Protein AF-A0A498QV33-F1 (afdb_monomer)

Structure (mmCIF, N/CA/C/O backbone):
data_AF-A0A498QV33-F1
#
_entry.id   AF-A0A498QV33-F1
#
loop_
_atom_site.group_PDB
_atom_site.id
_atom_site.type_symbol
_atom_site.label_atom_id
_atom_site.label_alt_id
_atom_site.label_comp_id
_atom_site.label_asym_id
_atom_site.label_entity_id
_atom_site.label_seq_id
_atom_site.pdbx_PDB_ins_code
_atom_site.Cartn_x
_atom_site.Cartn_y
_atom_site.Cartn_z
_atom_site.occupancy
_atom_site.B_iso_or_equiv
_atom_site.auth_seq_id
_atom_site.auth_comp_id
_atom_site.auth_asym_id
_atom_site.auth_atom_id
_atom_site.pdbx_PDB_model_num
ATOM 1 N N . MET A 1 1 ? -4.380 13.946 3.266 1.00 66.75 1 MET A N 1
ATOM 2 C CA . MET A 1 1 ? -4.649 12.594 2.738 1.00 66.75 1 MET A CA 1
ATOM 3 C C . MET A 1 1 ? -3.911 12.401 1.418 1.00 66.75 1 MET A C 1
ATOM 5 O O . MET A 1 1 ? -4.032 13.242 0.520 1.00 66.75 1 MET A O 1
ATOM 9 N N . PHE A 1 2 ? -3.094 11.358 1.369 1.00 81.38 2 PHE A N 1
ATOM 10 C CA . PHE A 1 2 ? -2.084 11.053 0.357 1.00 81.38 2 PHE A CA 1
ATOM 11 C C . PHE A 1 2 ? -2.458 9.720 -0.293 1.00 81.38 2 PHE A C 1
ATOM 13 O O . PHE A 1 2 ? -2.757 8.783 0.440 1.00 81.38 2 PHE A O 1
ATOM 20 N N . GLN A 1 3 ? -2.536 9.677 -1.625 1.00 90.94 3 GLN A N 1
ATOM 21 C CA . GLN A 1 3 ? -2.838 8.474 -2.406 1.00 90.94 3 GLN A CA 1
ATOM 22 C C . GLN A 1 3 ? -2.026 8.510 -3.691 1.00 90.94 3 GLN A C 1
ATOM 24 O O . GLN A 1 3 ? -2.346 9.278 -4.603 1.00 90.94 3 GLN A O 1
ATOM 29 N N . GLU A 1 4 ? -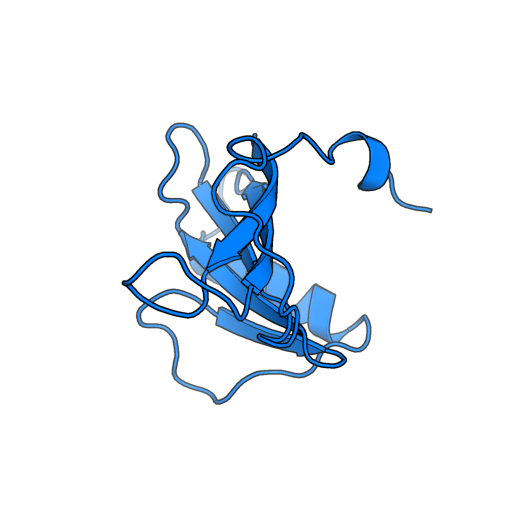0.977 7.709 -3.743 1.00 93.38 4 GLU A N 1
ATOM 30 C CA . GLU A 1 4 ? 0.067 7.826 -4.753 1.00 93.38 4 GLU A CA 1
ATOM 31 C C . GLU A 1 4 ? 0.514 6.455 -5.232 1.00 93.38 4 GLU A C 1
ATOM 33 O O . GLU A 1 4 ? 0.620 5.531 -4.431 1.00 93.38 4 GLU A O 1
ATOM 38 N N . PHE A 1 5 ? 0.771 6.337 -6.533 1.00 94.81 5 PHE A N 1
ATOM 39 C CA . PHE A 1 5 ? 1.491 5.210 -7.112 1.00 94.81 5 PHE A CA 1
ATOM 40 C C . PHE A 1 5 ? 2.921 5.634 -7.434 1.00 94.81 5 PHE A C 1
ATOM 42 O O . PHE A 1 5 ? 3.129 6.703 -8.007 1.00 94.81 5 PHE A O 1
ATOM 49 N N . SER A 1 6 ? 3.890 4.774 -7.146 1.00 95.00 6 SER A N 1
ATOM 50 C CA . SER A 1 6 ? 5.298 4.961 -7.493 1.00 95.00 6 SER A CA 1
ATOM 51 C C . SER A 1 6 ? 5.959 3.639 -7.893 1.00 95.00 6 SER A C 1
ATOM 53 O O . SER A 1 6 ? 5.410 2.551 -7.695 1.00 95.00 6 SER A O 1
ATOM 55 N N . TRP A 1 7 ? 7.151 3.737 -8.483 1.00 96.00 7 TRP A N 1
ATOM 56 C CA . TRP A 1 7 ? 8.029 2.591 -8.691 1.00 96.00 7 TRP A CA 1
ATOM 57 C C . TRP A 1 7 ? 9.029 2.497 -7.546 1.00 96.00 7 TRP A C 1
ATOM 59 O O . TRP A 1 7 ? 9.740 3.455 -7.253 1.00 96.00 7 TRP A O 1
ATOM 69 N N . GLU A 1 8 ? 9.117 1.323 -6.932 1.00 94.62 8 GLU A N 1
ATOM 70 C CA . GLU A 1 8 ? 10.082 1.038 -5.876 1.00 94.62 8 GLU A CA 1
ATOM 71 C C . GLU A 1 8 ? 11.095 0.002 -6.369 1.00 94.62 8 GLU A C 1
ATOM 73 O O . GLU A 1 8 ? 10.717 -1.050 -6.890 1.00 94.62 8 GLU A O 1
ATOM 78 N N . SER A 1 9 ? 12.386 0.299 -6.205 1.00 95.31 9 SER A N 1
ATOM 79 C CA . SER A 1 9 ? 13.449 -0.690 -6.391 1.00 95.31 9 SER A CA 1
ATOM 80 C C . SER A 1 9 ? 13.352 -1.763 -5.311 1.00 95.31 9 SER A C 1
ATOM 82 O O . SER A 1 9 ? 13.258 -1.453 -4.126 1.00 95.31 9 SER A O 1
ATOM 84 N N . CYS A 1 10 ? 13.448 -3.031 -5.698 1.00 95.12 10 CYS A N 1
ATOM 85 C CA . CYS A 1 10 ? 13.429 -4.137 -4.745 1.00 95.12 10 CYS A CA 1
ATOM 86 C C . CYS A 1 10 ? 14.792 -4.430 -4.100 1.00 95.12 10 CYS A C 1
ATOM 88 O O . CYS A 1 10 ? 14.925 -5.407 -3.362 1.00 95.12 10 CYS A O 1
ATOM 90 N N . ASN A 1 11 ? 15.800 -3.604 -4.383 1.00 92.88 11 ASN A N 1
ATOM 91 C CA . ASN A 1 11 ? 17.123 -3.644 -3.771 1.00 92.88 11 ASN A CA 1
ATOM 92 C C . ASN A 1 11 ? 17.589 -2.241 -3.350 1.00 92.88 11 ASN A C 1
ATOM 94 O O . ASN A 1 11 ? 17.034 -1.219 -3.765 1.00 92.88 11 ASN A O 1
ATOM 98 N N . ASP A 1 12 ? 18.646 -2.211 -2.545 1.00 92.38 12 ASP A N 1
ATOM 99 C CA . ASP A 1 12 ? 19.280 -1.010 -2.006 1.00 92.38 12 ASP A CA 1
ATOM 100 C C . ASP A 1 12 ? 20.152 -0.259 -3.027 1.00 92.38 12 ASP A C 1
ATOM 102 O O . ASP A 1 12 ? 20.478 0.908 -2.810 1.00 92.38 12 ASP A O 1
ATOM 106 N N . GLN A 1 13 ? 20.495 -0.875 -4.164 1.00 93.12 13 GLN A N 1
ATOM 107 C CA . GLN A 1 13 ? 21.233 -0.210 -5.243 1.00 93.12 13 GLN A CA 1
ATOM 108 C C . GLN A 1 13 ? 20.347 0.710 -6.083 1.00 93.12 13 GLN A C 1
ATOM 110 O O . GLN A 1 13 ? 20.881 1.541 -6.819 1.00 93.12 13 GLN A O 1
ATOM 115 N N . GLY A 1 14 ? 19.021 0.603 -5.976 1.00 93.25 14 GLY A N 1
ATOM 116 C CA . GLY A 1 14 ? 18.100 1.376 -6.805 1.00 93.25 14 GLY A CA 1
ATOM 117 C C . GLY A 1 14 ? 18.099 0.915 -8.263 1.00 93.25 14 GLY A C 1
ATOM 118 O O . GLY A 1 14 ? 17.948 1.760 -9.143 1.00 93.25 14 GLY A O 1
ATOM 119 N N . ASP A 1 15 ? 18.331 -0.378 -8.498 1.00 95.69 15 ASP A N 1
ATOM 120 C CA . ASP A 1 15 ? 18.389 -1.023 -9.813 1.00 95.69 15 ASP A CA 1
ATOM 121 C C . ASP A 1 15 ? 17.275 -2.077 -9.942 1.00 95.69 15 ASP A C 1
ATOM 123 O O . ASP A 1 15 ? 16.720 -2.509 -8.930 1.00 95.69 15 ASP A O 1
ATOM 127 N N . PRO A 1 16 ? 16.929 -2.546 -11.155 1.00 96.56 16 PRO A N 1
ATOM 128 C CA . PRO A 1 16 ? 15.911 -3.580 -11.293 1.00 96.56 16 PRO A CA 1
ATOM 129 C C . PRO A 1 16 ? 16.235 -4.872 -10.503 1.00 96.56 16 PRO A C 1
ATOM 131 O O . PRO A 1 16 ? 17.409 -5.207 -10.328 1.00 96.56 16 PRO A O 1
ATOM 134 N N . PRO A 1 17 ? 15.217 -5.645 -10.071 1.00 97.12 17 PRO A N 1
ATOM 135 C CA . PRO A 1 17 ? 13.804 -5.471 -10.400 1.00 97.12 17 PRO A CA 1
ATOM 136 C C . PRO A 1 17 ? 13.102 -4.382 -9.576 1.00 97.12 17 PRO A C 1
ATOM 138 O O . PRO A 1 17 ? 13.357 -4.216 -8.386 1.00 97.12 17 PRO A O 1
ATOM 141 N N . TYR A 1 18 ? 12.154 -3.701 -10.213 1.00 96.94 18 TYR A N 1
ATOM 142 C CA . TYR A 1 18 ? 11.201 -2.796 -9.576 1.00 96.94 18 TYR A CA 1
ATOM 143 C C . TYR A 1 18 ? 9.860 -3.493 -9.321 1.00 96.94 18 TYR A C 1
ATOM 145 O O . TYR A 1 18 ? 9.490 -4.462 -10.000 1.00 96.94 18 TYR A O 1
ATOM 153 N N . ARG A 1 19 ? 9.097 -2.940 -8.379 1.00 96.50 19 ARG A N 1
ATOM 154 C CA . ARG A 1 19 ? 7.671 -3.211 -8.170 1.00 96.50 19 ARG A CA 1
ATOM 155 C C . ARG A 1 19 ? 6.872 -1.913 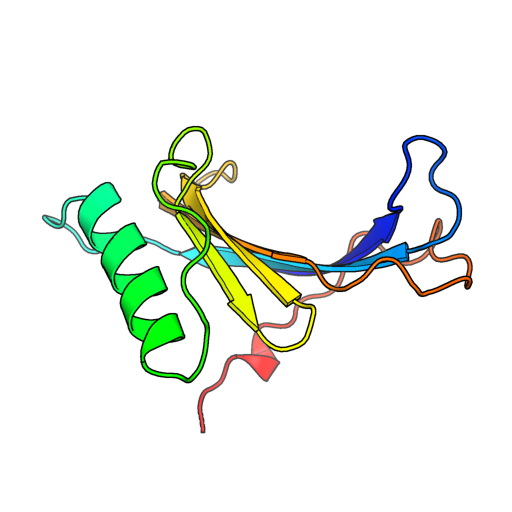-8.204 1.00 96.50 19 ARG A C 1
ATOM 157 O O . ARG A 1 19 ? 7.401 -0.843 -7.914 1.00 96.50 19 ARG A O 1
ATOM 164 N N . GLY A 1 20 ? 5.590 -2.020 -8.537 1.00 95.62 20 GLY A N 1
ATOM 165 C CA . GLY A 1 20 ? 4.650 -0.934 -8.273 1.00 95.62 20 GLY A CA 1
ATOM 166 C C . GLY A 1 20 ? 4.346 -0.867 -6.777 1.00 95.62 20 GLY A C 1
ATOM 167 O O . GLY A 1 20 ? 4.122 -1.911 -6.156 1.00 95.62 20 GLY A O 1
ATOM 168 N N . ARG A 1 21 ? 4.331 0.343 -6.223 1.00 95.00 21 ARG A N 1
ATOM 169 C CA . ARG A 1 21 ? 3.982 0.637 -4.831 1.00 95.00 21 ARG A CA 1
ATOM 170 C C . ARG A 1 21 ? 2.840 1.645 -4.806 1.00 95.00 21 ARG A C 1
ATOM 172 O O . ARG A 1 21 ? 2.837 2.590 -5.592 1.00 95.00 21 ARG A O 1
ATOM 179 N N . VAL A 1 22 ? 1.861 1.429 -3.936 1.00 94.88 22 VAL A N 1
ATOM 180 C CA . VAL A 1 22 ? 0.788 2.390 -3.666 1.00 94.88 22 VAL A CA 1
ATOM 181 C C . VAL A 1 22 ? 0.798 2.741 -2.191 1.00 94.88 22 VAL A C 1
ATOM 183 O O . VAL A 1 22 ? 0.677 1.857 -1.352 1.00 94.88 22 VAL A O 1
ATOM 186 N N . ASP A 1 23 ? 0.871 4.029 -1.887 1.00 92.56 23 ASP A N 1
ATOM 187 C CA . ASP A 1 23 ? 0.731 4.558 -0.534 1.00 92.56 23 ASP A CA 1
ATOM 188 C C . ASP A 1 23 ? -0.611 5.270 -0.409 1.00 92.56 23 ASP A C 1
ATOM 190 O O . ASP A 1 23 ? -0.911 6.180 -1.184 1.00 92.56 23 ASP A O 1
ATOM 194 N N . MET A 1 24 ? -1.416 4.891 0.581 1.00 93.56 24 MET A N 1
ATOM 195 C CA . MET A 1 24 ? -2.687 5.544 0.891 1.00 93.56 24 MET A CA 1
ATOM 196 C C . MET A 1 24 ? -2.758 5.882 2.374 1.00 93.56 24 MET A C 1
ATOM 198 O O . MET A 1 24 ? -2.478 5.031 3.206 1.00 93.56 24 MET A O 1
ATOM 202 N N . THR A 1 25 ? -3.186 7.093 2.729 1.00 93.88 25 THR A N 1
ATOM 203 C CA . THR A 1 25 ? -3.418 7.480 4.130 1.00 93.88 25 THR A CA 1
ATOM 204 C C . THR A 1 25 ? -4.889 7.711 4.436 1.00 93.88 25 THR A C 1
ATOM 206 O O . THR A 1 25 ? -5.671 8.048 3.546 1.00 93.88 25 THR A O 1
ATOM 209 N N . PHE A 1 26 ? -5.273 7.554 5.702 1.00 93.50 26 PHE A N 1
ATOM 210 C CA . PHE A 1 26 ? -6.634 7.775 6.180 1.00 93.50 26 PHE A CA 1
ATOM 211 C C . PHE A 1 26 ? -6.668 8.351 7.606 1.00 93.50 26 PHE A C 1
ATOM 213 O O . PHE A 1 26 ? -5.674 8.335 8.333 1.00 93.50 26 PHE A O 1
ATOM 220 N N . ILE A 1 27 ? -7.830 8.896 7.975 1.00 95.38 27 ILE A N 1
ATOM 221 C CA . ILE A 1 27 ? -8.143 9.405 9.317 1.00 95.38 27 ILE A CA 1
ATOM 222 C C . ILE A 1 27 ? -9.080 8.411 9.992 1.00 95.38 27 ILE A C 1
ATOM 224 O O . ILE A 1 27 ? -10.017 7.924 9.354 1.00 95.38 27 ILE A O 1
ATOM 228 N N . VAL A 1 28 ? -8.830 8.122 11.264 1.00 95.38 28 VAL A N 1
ATOM 229 C CA . VAL A 1 28 ? -9.711 7.293 12.085 1.00 95.38 28 VAL A CA 1
ATOM 230 C C . VAL A 1 28 ? -10.845 8.177 12.623 1.00 95.38 28 VAL A C 1
ATOM 232 O O . VAL A 1 28 ? -10.589 9.281 13.111 1.00 95.38 28 VAL A O 1
ATOM 235 N N . PRO A 1 29 ? -12.118 7.751 12.530 1.00 95.44 29 PRO A N 1
ATOM 236 C CA . PRO A 1 29 ? -13.226 8.513 13.096 1.00 95.44 29 PRO A CA 1
ATOM 237 C C . PRO A 1 29 ? -13.061 8.758 14.603 1.00 95.44 29 PRO A C 1
ATOM 239 O O . PRO A 1 29 ? -12.588 7.896 15.343 1.00 95.44 29 PRO A O 1
ATOM 242 N N . LEU A 1 30 ? -13.506 9.927 15.072 1.00 95.25 30 LEU A N 1
ATOM 243 C CA . LEU A 1 30 ? -13.413 10.297 16.487 1.00 95.25 30 LEU A CA 1
ATOM 244 C C . LEU A 1 30 ? -14.100 9.264 17.392 1.00 95.25 30 LEU A C 1
ATOM 246 O O . LEU A 1 30 ? -15.234 8.860 17.141 1.00 95.25 30 LEU A O 1
ATOM 250 N N . GLY A 1 31 ? -13.421 8.891 18.479 1.00 95.19 31 GLY A N 1
ATOM 251 C CA . GLY A 1 31 ? -13.929 7.939 19.471 1.00 95.19 31 GLY A CA 1
ATOM 252 C C . GLY A 1 31 ? -13.751 6.464 19.100 1.00 95.19 31 GLY A C 1
ATOM 253 O O . GLY A 1 31 ? -14.171 5.607 19.873 1.00 95.19 31 GLY A O 1
ATOM 254 N N . ILE A 1 32 ? -13.127 6.161 17.958 1.00 96.31 32 ILE A N 1
ATOM 255 C CA . ILE A 1 32 ? -12.782 4.797 17.554 1.00 96.31 32 ILE A CA 1
ATOM 256 C C . ILE A 1 32 ? -11.322 4.503 17.914 1.00 96.31 32 ILE A C 1
ATOM 258 O O . ILE A 1 32 ? -10.437 5.327 17.688 1.00 96.31 32 ILE A O 1
ATOM 262 N N . ASP A 1 33 ? -11.067 3.318 18.470 1.00 94.12 33 ASP A N 1
ATOM 263 C CA . ASP A 1 33 ? -9.708 2.832 18.702 1.00 94.12 33 ASP A CA 1
ATOM 264 C C . ASP A 1 33 ? -8.979 2.601 17.367 1.00 94.12 33 ASP A C 1
ATOM 266 O O . ASP A 1 33 ? -9.497 1.938 16.465 1.00 94.12 33 ASP A O 1
ATOM 270 N N . HIS A 1 34 ? -7.767 3.146 17.239 1.00 92.19 34 HIS A N 1
ATOM 271 C CA . HIS A 1 34 ? -7.017 3.124 15.982 1.00 92.19 34 HIS A CA 1
ATOM 272 C C . HIS A 1 34 ? -6.684 1.693 15.549 1.00 92.19 34 HIS A C 1
ATOM 274 O O . HIS A 1 34 ? -6.889 1.343 14.389 1.00 92.19 34 HIS A O 1
ATOM 280 N N . SER A 1 35 ? -6.226 0.854 16.483 1.00 89.94 35 SER A N 1
ATOM 281 C CA . SER A 1 35 ? -5.854 -0.536 16.196 1.00 89.94 35 SER A CA 1
ATOM 282 C C . SER A 1 35 ? -7.057 -1.329 15.688 1.00 89.94 35 SER A C 1
ATOM 284 O O . SER A 1 35 ? -6.979 -1.976 14.645 1.00 89.94 35 SER A O 1
ATOM 286 N N . SER A 1 36 ? -8.198 -1.191 16.364 1.00 91.75 36 SER A N 1
ATOM 287 C CA . SER A 1 36 ? -9.461 -1.824 15.975 1.00 91.75 36 SER A CA 1
ATOM 288 C C . SER A 1 36 ? -9.927 -1.368 14.587 1.00 91.75 36 SER A C 1
ATOM 290 O O . SER A 1 36 ? -10.412 -2.173 13.791 1.00 91.75 36 SER A O 1
ATOM 292 N N . TYR A 1 37 ? -9.751 -0.085 14.255 1.00 94.81 37 TYR A N 1
ATOM 293 C CA . TYR A 1 37 ? -10.081 0.432 12.926 1.00 94.81 37 TYR A CA 1
ATOM 294 C C . TYR A 1 37 ? -9.150 -0.130 11.839 1.00 94.81 37 TYR A C 1
ATOM 296 O O . TYR A 1 37 ? -9.610 -0.485 10.754 1.00 94.81 37 TYR A O 1
ATOM 304 N N . PHE A 1 38 ? -7.851 -0.273 12.117 1.00 92.62 38 PHE A N 1
ATOM 305 C CA . PHE A 1 38 ? -6.896 -0.873 11.176 1.00 92.62 38 PHE A CA 1
ATOM 306 C C . PHE A 1 38 ? -7.225 -2.347 10.901 1.00 92.62 38 PHE A C 1
ATOM 308 O O . PHE A 1 38 ? -7.205 -2.786 9.748 1.00 92.62 38 PHE A O 1
ATOM 315 N N . GLU A 1 39 ? -7.595 -3.104 11.937 1.00 91.56 39 GLU A N 1
ATOM 316 C CA . GLU A 1 39 ? -8.082 -4.480 11.799 1.00 91.56 39 GLU A CA 1
ATOM 317 C C . GLU A 1 39 ? -9.371 -4.549 10.972 1.00 91.56 39 GLU A C 1
ATOM 319 O O . GLU A 1 39 ? -9.505 -5.420 10.111 1.00 91.56 39 GLU A O 1
ATOM 324 N N . GLN A 1 40 ? -10.295 -3.602 11.161 1.00 94.25 40 GLN A N 1
ATOM 325 C CA . GLN A 1 40 ? -11.526 -3.523 10.374 1.00 94.25 40 GLN A CA 1
ATOM 326 C C . GLN A 1 40 ? -11.252 -3.268 8.885 1.00 94.25 40 GLN A C 1
ATOM 328 O O . GLN A 1 40 ? -11.896 -3.884 8.029 1.00 94.25 40 GLN A O 1
ATOM 333 N N . VAL A 1 41 ? -10.293 -2.398 8.553 1.00 94.31 41 VAL A N 1
ATOM 334 C CA . VAL A 1 41 ? -9.861 -2.172 7.163 1.00 94.31 41 VAL A CA 1
ATOM 335 C C . VAL A 1 41 ? -9.337 -3.476 6.555 1.00 94.31 41 VAL A C 1
ATOM 337 O O . VAL A 1 41 ? -9.784 -3.871 5.476 1.00 94.31 41 VAL A O 1
ATOM 340 N N . ALA A 1 42 ? -8.460 -4.190 7.267 1.00 93.44 42 ALA A N 1
ATOM 341 C CA . ALA A 1 42 ? -7.923 -5.468 6.805 1.00 93.44 42 ALA A CA 1
ATOM 342 C C . ALA A 1 42 ? -9.026 -6.521 6.608 1.00 93.44 42 ALA A C 1
ATOM 344 O O . ALA A 1 42 ? -9.088 -7.171 5.564 1.00 93.44 42 ALA A O 1
ATOM 345 N N . ALA A 1 43 ? -9.938 -6.650 7.575 1.00 94.31 43 ALA A N 1
ATOM 346 C CA . ALA A 1 43 ? -11.072 -7.567 7.506 1.00 94.31 43 ALA A CA 1
ATOM 347 C C . ALA A 1 43 ? -11.999 -7.251 6.323 1.00 94.31 43 ALA A C 1
ATOM 349 O O . ALA A 1 43 ? -12.467 -8.164 5.642 1.00 94.31 43 ALA A O 1
ATOM 350 N N . THR A 1 44 ? -12.217 -5.966 6.032 1.00 95.56 44 THR A N 1
ATOM 351 C CA . THR A 1 44 ? -12.997 -5.527 4.867 1.00 95.56 44 THR A CA 1
ATOM 352 C C . THR A 1 44 ? -12.321 -5.963 3.571 1.00 95.56 44 THR A C 1
ATOM 354 O O . THR A 1 44 ? -12.961 -6.561 2.712 1.00 95.56 44 THR A O 1
ATOM 357 N N . MET A 1 45 ? -11.012 -5.746 3.433 1.00 94.75 45 MET A N 1
ATOM 358 C CA . MET A 1 45 ? -10.270 -6.204 2.257 1.00 94.75 45 MET A CA 1
ATOM 359 C C . MET A 1 45 ? -10.313 -7.732 2.111 1.00 94.75 45 MET A C 1
ATOM 361 O O . MET A 1 45 ? -10.532 -8.229 1.007 1.00 94.75 45 MET A O 1
ATOM 365 N N . VAL A 1 46 ? -10.192 -8.485 3.211 1.00 95.38 46 VAL A N 1
ATOM 366 C CA . VAL A 1 46 ? -10.335 -9.953 3.209 1.00 95.38 46 VAL A CA 1
ATOM 367 C C . VAL A 1 46 ? -11.725 -10.385 2.736 1.00 95.38 46 VAL A C 1
ATOM 369 O O . VAL A 1 46 ? -11.838 -11.274 1.893 1.00 95.38 46 VAL A O 1
ATOM 372 N N . ALA A 1 47 ? -12.785 -9.700 3.175 1.00 96.44 47 ALA A N 1
ATOM 373 C CA . ALA A 1 47 ? -14.137 -9.928 2.664 1.00 96.44 47 ALA A CA 1
ATOM 374 C C . ALA A 1 47 ? -14.259 -9.656 1.146 1.00 96.44 47 ALA A C 1
ATOM 376 O O . ALA A 1 47 ? -15.116 -10.239 0.485 1.00 96.44 47 ALA A O 1
ATOM 377 N N . HIS A 1 48 ? -13.362 -8.844 0.575 1.00 94.56 48 HIS A N 1
ATOM 378 C CA . HIS A 1 48 ? -13.221 -8.582 -0.864 1.00 94.56 48 HIS A CA 1
ATOM 379 C C . HIS A 1 48 ? -12.129 -9.441 -1.544 1.00 94.56 48 HIS A C 1
ATOM 381 O O . HIS A 1 48 ? -11.405 -8.997 -2.450 1.00 94.56 48 HIS A O 1
ATOM 387 N N . CYS A 1 49 ? -12.050 -10.712 -1.142 1.00 94.81 49 CYS A N 1
ATOM 388 C CA . CYS A 1 49 ? -11.182 -11.748 -1.713 1.00 94.81 49 CYS A CA 1
ATOM 389 C C . CYS A 1 49 ? -9.677 -11.481 -1.559 1.00 94.81 49 CYS A C 1
ATOM 391 O O . CYS A 1 49 ? -8.888 -11.943 -2.386 1.00 94.81 49 CYS A O 1
ATOM 393 N N . TRP A 1 50 ? -9.274 -10.723 -0.542 1.00 95.75 50 TRP A N 1
ATOM 394 C CA . TRP A 1 50 ? -7.898 -10.772 -0.051 1.00 95.75 50 TRP A CA 1
ATOM 395 C C . TRP A 1 50 ? -7.749 -11.914 0.959 1.00 95.75 50 TRP A C 1
ATOM 397 O O . TRP A 1 50 ? -8.718 -12.359 1.570 1.00 95.75 50 TRP A O 1
ATOM 407 N N . SER A 1 51 ? -6.522 -12.373 1.155 1.00 94.62 51 SER A N 1
ATOM 408 C CA . SER A 1 51 ? -6.174 -13.415 2.116 1.00 94.62 51 SER A CA 1
ATOM 409 C C . SER A 1 51 ? -5.421 -12.814 3.295 1.00 94.62 51 SER A C 1
ATOM 411 O O . SER A 1 51 ? -4.578 -11.932 3.122 1.00 94.62 51 SER A O 1
ATOM 413 N N . SER A 1 52 ? -5.705 -13.299 4.503 1.00 87.75 52 SER A N 1
ATOM 414 C CA . SER A 1 52 ? -4.965 -12.909 5.704 1.00 87.75 52 SER A CA 1
ATOM 415 C C . SER A 1 52 ? -3.503 -13.352 5.619 1.00 87.75 52 SER A C 1
ATOM 417 O O . SER A 1 52 ? -3.233 -14.504 5.274 1.00 87.75 52 SER A O 1
ATOM 419 N N . GLY A 1 53 ? -2.568 -12.472 5.980 1.00 75.69 53 GLY A N 1
ATOM 420 C CA . GLY A 1 53 ?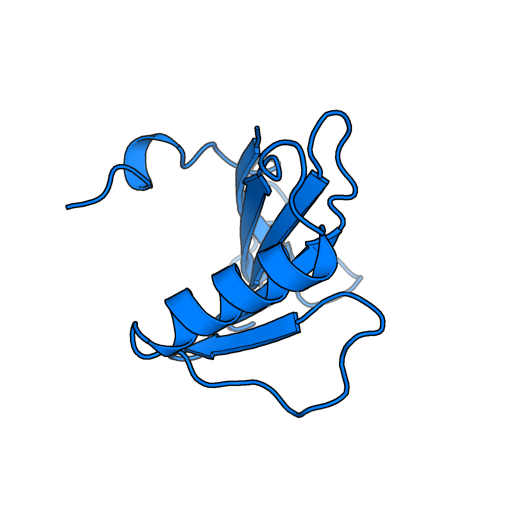 -1.172 -12.840 6.202 1.00 75.69 53 GLY A CA 1
ATOM 421 C C . GLY A 1 53 ? -0.979 -13.669 7.482 1.00 75.69 53 GLY A C 1
ATOM 422 O O . GLY A 1 53 ? -1.934 -13.899 8.230 1.00 75.69 53 GLY A O 1
ATOM 423 N N . PRO A 1 54 ? 0.247 -14.150 7.749 1.00 64.88 54 PRO A N 1
ATOM 424 C CA . PRO A 1 54 ? 0.532 -14.921 8.953 1.00 64.88 54 PRO A CA 1
ATOM 425 C C . PRO A 1 54 ? 0.209 -14.112 10.227 1.00 64.88 54 PRO A C 1
ATOM 427 O O . PRO A 1 54 ? 0.552 -12.929 10.307 1.00 64.88 54 PRO A O 1
ATOM 430 N N . PRO A 1 55 ? -0.428 -14.732 11.240 1.00 51.78 55 PRO A N 1
ATOM 431 C CA . PRO A 1 55 ? -0.771 -14.054 12.487 1.00 51.78 55 PRO A CA 1
ATOM 432 C C . PRO A 1 55 ? 0.494 -13.584 13.217 1.00 51.78 55 PRO A C 1
ATOM 434 O O . PRO A 1 55 ? 1.506 -14.283 13.227 1.00 51.78 55 PRO A O 1
ATOM 437 N N . GLY A 1 56 ? 0.444 -12.415 13.861 1.00 48.22 56 GLY A N 1
ATOM 438 C CA . GLY A 1 56 ? 1.539 -11.942 14.716 1.00 48.22 56 GLY A CA 1
ATOM 439 C C . GLY A 1 56 ? 2.523 -10.960 14.072 1.00 48.22 56 GLY A C 1
ATOM 440 O O . GLY A 1 56 ? 3.336 -10.380 14.792 1.00 48.22 56 GLY A O 1
ATOM 441 N N . GLN A 1 57 ? 2.443 -10.694 12.763 1.00 50.53 57 GLN A N 1
ATOM 442 C CA . GLN A 1 57 ? 3.117 -9.534 12.163 1.00 50.53 57 GLN A CA 1
ATOM 443 C C . GLN A 1 57 ? 2.355 -8.261 12.554 1.00 50.53 57 GLN A C 1
ATOM 445 O O . GLN A 1 57 ? 1.661 -7.681 11.743 1.00 50.53 57 GLN A O 1
ATOM 450 N N . HIS A 1 58 ? 2.436 -7.858 13.824 1.00 51.62 58 HIS A N 1
ATOM 451 C CA . HIS A 1 58 ? 1.871 -6.596 14.326 1.00 51.62 58 HIS A CA 1
ATOM 452 C C . HIS A 1 58 ? 2.945 -5.530 14.551 1.00 51.62 58 HIS A C 1
ATOM 454 O O . HIS A 1 58 ? 2.616 -4.393 14.870 1.00 51.62 58 HIS A O 1
ATOM 460 N N . VAL A 1 59 ? 4.228 -5.876 14.382 1.00 51.00 59 VAL A N 1
ATOM 461 C CA . VAL A 1 59 ? 5.347 -4.966 14.680 1.00 51.00 59 VAL A CA 1
ATOM 462 C C . VAL A 1 59 ? 5.288 -3.699 13.810 1.00 51.00 59 VAL A C 1
ATOM 464 O O . VAL A 1 59 ? 5.728 -2.645 14.255 1.00 51.00 59 VAL A O 1
ATOM 467 N N . PHE A 1 60 ? 4.677 -3.783 12.618 1.00 59.66 60 PHE A N 1
ATOM 468 C CA . PHE A 1 60 ? 4.505 -2.659 11.685 1.00 59.66 60 PHE A CA 1
ATOM 469 C C . PHE A 1 60 ? 3.081 -2.528 11.097 1.00 59.66 60 PHE A C 1
ATOM 471 O O . PHE A 1 60 ? 2.881 -1.749 10.168 1.00 59.66 60 PHE A O 1
ATOM 478 N N . GLY A 1 61 ? 2.088 -3.249 11.636 1.00 76.56 61 GLY A N 1
ATOM 479 C CA . GLY A 1 61 ? 0.702 -3.255 11.135 1.00 76.56 61 GLY A CA 1
ATOM 480 C C . GLY A 1 61 ? 0.253 -4.583 10.514 1.00 76.56 61 GLY A C 1
ATOM 481 O O . GLY A 1 61 ? 1.061 -5.476 10.304 1.00 76.56 61 GLY A O 1
ATOM 482 N N . THR A 1 62 ? -1.044 -4.717 10.234 1.00 88.25 62 THR A N 1
ATOM 483 C CA . THR A 1 62 ? -1.683 -5.933 9.705 1.00 88.25 62 THR A CA 1
ATOM 484 C C . THR A 1 62 ? -1.302 -6.177 8.249 1.00 88.25 62 THR A C 1
ATOM 486 O O . THR A 1 62 ? -1.431 -5.279 7.418 1.00 88.25 62 THR A O 1
ATOM 489 N N . VAL A 1 63 ? -0.901 -7.408 7.926 1.00 90.25 63 VAL A N 1
ATOM 490 C CA . VAL A 1 63 ? -0.504 -7.806 6.570 1.00 90.25 63 VAL A CA 1
ATOM 491 C C . VAL A 1 63 ? -1.553 -8.723 5.939 1.00 90.25 63 VAL A C 1
ATOM 493 O O . VAL A 1 63 ? -1.968 -9.713 6.542 1.00 90.25 63 VAL A O 1
ATOM 496 N N . ILE A 1 64 ? -1.962 -8.418 4.709 1.00 93.88 64 ILE A N 1
ATOM 497 C CA . ILE A 1 64 ? -2.856 -9.241 3.876 1.00 93.88 64 ILE A CA 1
ATOM 498 C C . ILE A 1 64 ? -2.329 -9.292 2.438 1.00 93.88 64 ILE A C 1
ATOM 500 O O . ILE A 1 64 ? -1.462 -8.503 2.068 1.00 93.88 64 ILE A O 1
ATOM 504 N N . HIS A 1 65 ? -2.820 -10.214 1.612 1.00 94.56 65 HIS A N 1
ATOM 505 C CA . HIS A 1 65 ? -2.326 -10.359 0.241 1.00 94.56 65 HIS A CA 1
ATOM 506 C C . HIS A 1 65 ? -3.397 -10.789 -0.763 1.00 94.56 65 HIS A C 1
ATOM 508 O O . HIS A 1 65 ? -4.394 -11.412 -0.400 1.00 94.56 65 HIS A O 1
ATOM 514 N N . LYS A 1 66 ? -3.173 -10.483 -2.042 1.00 95.56 66 LYS A N 1
ATOM 515 C CA . LYS A 1 66 ? -4.009 -10.915 -3.167 1.00 95.56 66 LYS A CA 1
ATOM 516 C C . LYS A 1 66 ? -3.199 -10.909 -4.459 1.00 95.56 66 LYS A C 1
ATOM 518 O O . LYS A 1 66 ? -2.574 -9.904 -4.766 1.00 95.56 66 LYS A O 1
ATOM 523 N N . ASP A 1 67 ? -3.207 -12.015 -5.202 1.00 94.38 67 ASP A N 1
ATOM 524 C CA . ASP A 1 67 ? -2.640 -12.113 -6.561 1.00 94.38 67 ASP A CA 1
ATOM 525 C C . ASP A 1 67 ? -1.225 -11.508 -6.723 1.00 94.38 67 ASP A C 1
ATOM 527 O O . ASP A 1 67 ? -0.948 -10.765 -7.662 1.00 94.38 67 ASP A O 1
ATOM 531 N N . GLY A 1 68 ? -0.323 -11.798 -5.777 1.00 90.56 68 GLY A N 1
ATOM 532 C CA . GLY A 1 68 ? 1.055 -11.283 -5.790 1.00 90.56 68 GLY A CA 1
ATOM 533 C C . GLY A 1 68 ? 1.225 -9.853 -5.253 1.00 90.56 68 GLY A C 1
ATOM 534 O O . GLY A 1 68 ? 2.337 -9.333 -5.241 1.00 90.56 68 GLY A O 1
ATOM 535 N N . VAL A 1 69 ? 0.154 -9.215 -4.778 1.00 95.25 69 VAL A N 1
ATOM 536 C CA . VAL A 1 69 ? 0.190 -7.926 -4.078 1.00 95.25 69 VAL A CA 1
ATOM 537 C C . VAL A 1 69 ? 0.100 -8.155 -2.574 1.00 95.25 69 VAL A C 1
ATOM 539 O O . VAL A 1 69 ? -0.794 -8.853 -2.097 1.00 95.25 69 VAL A O 1
ATOM 542 N N . MET A 1 70 ? 1.009 -7.537 -1.827 1.00 94.56 70 MET A N 1
ATOM 543 C CA . MET A 1 70 ? 0.977 -7.461 -0.367 1.00 94.56 70 MET A CA 1
ATOM 544 C C . MET A 1 70 ? 0.387 -6.118 0.059 1.00 94.56 70 MET A C 1
ATOM 546 O O . MET A 1 70 ? 0.688 -5.106 -0.566 1.00 94.56 70 MET A O 1
ATOM 550 N N . ALA A 1 71 ? -0.409 -6.096 1.124 1.00 94.12 71 ALA A N 1
ATOM 551 C CA . ALA A 1 71 ? -0.867 -4.875 1.773 1.00 94.12 71 ALA A CA 1
ATOM 552 C C . ALA A 1 71 ? -0.430 -4.857 3.238 1.00 94.12 71 ALA A C 1
ATOM 554 O O . ALA A 1 71 ? -0.680 -5.830 3.950 1.00 94.12 71 ALA A O 1
ATOM 555 N N . THR A 1 72 ? 0.151 -3.746 3.685 1.00 92.56 72 THR A N 1
ATOM 556 C CA . THR A 1 72 ? 0.481 -3.482 5.092 1.00 92.56 72 THR A CA 1
ATOM 557 C C . THR A 1 72 ? -0.378 -2.328 5.589 1.00 92.56 72 THR A C 1
ATOM 559 O O . THR A 1 72 ? -0.357 -1.249 5.000 1.00 92.56 72 THR A O 1
ATOM 562 N N . ILE A 1 73 ? -1.145 -2.550 6.657 1.00 93.38 73 ILE A N 1
ATOM 563 C CA . ILE A 1 73 ? -2.106 -1.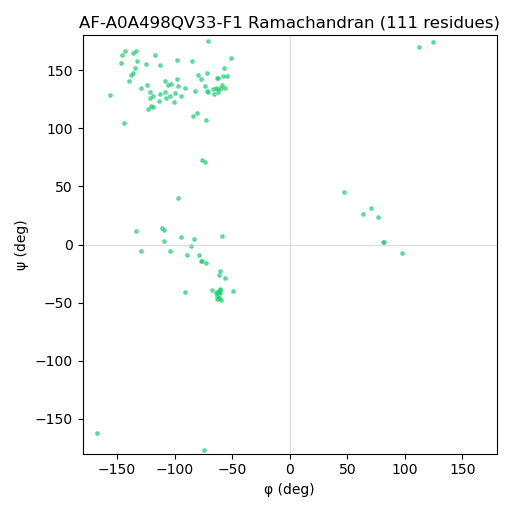589 7.213 1.00 93.38 73 ILE A CA 1
ATOM 564 C C . ILE A 1 73 ? -1.695 -1.250 8.642 1.00 93.38 73 ILE A C 1
ATOM 566 O O . ILE A 1 73 ? -1.693 -2.119 9.513 1.00 93.38 73 ILE A O 1
ATOM 570 N N . GLY A 1 74 ? -1.380 0.012 8.913 1.00 92.38 74 GLY A N 1
ATOM 571 C CA . GLY A 1 74 ? -0.885 0.410 10.227 1.00 92.38 74 GLY A CA 1
ATOM 572 C C . GLY A 1 74 ? -0.872 1.913 10.445 1.00 92.38 74 GLY A C 1
ATOM 573 O O . GLY A 1 74 ? -1.542 2.662 9.738 1.00 92.38 74 GLY A O 1
ATOM 574 N N . VAL A 1 75 ? -0.102 2.347 11.444 1.00 92.38 75 VAL A N 1
ATOM 575 C CA . VAL A 1 75 ? 0.066 3.766 11.784 1.00 92.38 75 VAL A CA 1
ATOM 576 C C . VAL A 1 75 ? 0.709 4.512 10.616 1.00 92.38 75 VAL A C 1
ATOM 578 O O . VAL A 1 75 ? 1.705 4.061 10.052 1.00 92.38 75 VAL A O 1
ATOM 581 N N . SER A 1 76 ? 0.155 5.673 10.267 1.00 91.19 76 SER A N 1
ATOM 582 C CA . SER A 1 76 ? 0.724 6.524 9.221 1.00 91.19 76 SER A CA 1
ATOM 583 C C . SER A 1 76 ? 2.030 7.183 9.685 1.00 91.19 76 SER A C 1
ATOM 585 O O . SER A 1 76 ? 2.033 7.831 10.733 1.00 91.19 76 SER A O 1
ATOM 587 N N . PRO A 1 77 ? 3.118 7.137 8.891 1.00 86.06 77 PRO A N 1
ATOM 588 C CA . PRO A 1 77 ? 4.303 7.962 9.136 1.00 86.06 77 PRO A CA 1
ATOM 589 C C . PRO A 1 77 ? 4.122 9.420 8.666 1.00 86.06 77 PRO A C 1
ATOM 591 O O . PRO A 1 77 ? 4.969 10.271 8.936 1.00 86.06 77 PRO A O 1
ATOM 594 N N . PHE A 1 78 ? 3.041 9.728 7.941 1.00 85.00 78 PHE A N 1
ATOM 595 C CA . PHE A 1 78 ? 2.775 11.048 7.369 1.00 85.00 78 PHE A CA 1
ATOM 596 C C . PHE A 1 78 ? 1.962 11.934 8.318 1.00 85.00 78 PHE A C 1
ATOM 598 O O . PHE A 1 78 ? 0.939 11.507 8.857 1.00 85.00 78 PHE A O 1
ATOM 605 N N . LEU A 1 79 ? 2.381 13.197 8.460 1.00 86.56 79 LEU A N 1
ATOM 606 C CA . LEU A 1 79 ? 1.709 14.191 9.299 1.00 86.56 79 LEU A CA 1
ATOM 607 C C . LEU A 1 79 ? 0.255 14.419 8.855 1.00 86.56 79 LEU A C 1
ATOM 609 O O . LEU A 1 79 ? -0.025 14.624 7.672 1.00 86.56 79 LEU A O 1
ATOM 613 N N . GLY A 1 80 ? -0.662 14.456 9.824 1.00 89.31 80 GLY A N 1
ATOM 614 C CA . GLY A 1 80 ? -2.080 14.721 9.570 1.00 89.31 80 GLY A CA 1
ATOM 615 C C . GLY A 1 80 ? -2.840 13.525 8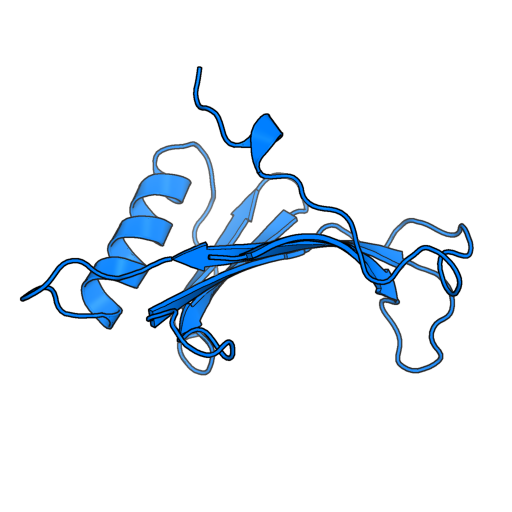.992 1.00 89.31 80 GLY A C 1
ATOM 616 O O . GLY A 1 80 ? -3.846 13.726 8.315 1.00 89.31 80 GLY A O 1
ATOM 617 N N . ALA A 1 81 ? -2.349 12.308 9.224 1.00 93.44 81 ALA A N 1
ATOM 618 C CA . ALA A 1 81 ? -3.064 11.058 9.010 1.00 93.44 81 ALA A CA 1
ATOM 619 C C . ALA A 1 81 ? -2.837 10.120 10.201 1.00 93.44 81 ALA A C 1
ATOM 621 O O . ALA A 1 81 ? -1.761 10.135 10.794 1.00 93.44 81 ALA A O 1
ATOM 622 N N . ASP A 1 82 ? -3.833 9.297 10.519 1.00 94.69 82 ASP A N 1
ATOM 623 C CA . ASP A 1 82 ? -3.756 8.347 11.634 1.00 94.69 82 ASP A CA 1
ATOM 624 C C . ASP A 1 82 ? -3.214 6.996 11.168 1.00 94.69 82 ASP A C 1
ATOM 626 O O . ASP A 1 82 ? -2.382 6.379 11.835 1.00 94.69 82 ASP A O 1
ATOM 630 N N . GLY A 1 83 ? -3.662 6.551 9.992 1.00 94.06 83 GLY A N 1
ATOM 631 C CA . GLY A 1 83 ? -3.301 5.260 9.424 1.00 94.06 83 GLY A CA 1
ATOM 632 C C . GLY A 1 83 ? -2.886 5.339 7.961 1.00 94.06 83 GLY A C 1
ATOM 633 O O . GLY A 1 83 ? -3.210 6.295 7.247 1.00 94.06 83 GLY A O 1
ATOM 634 N N . ALA A 1 84 ? -2.140 4.329 7.529 1.00 94.06 84 ALA A N 1
ATOM 635 C CA . ALA A 1 84 ? -1.692 4.150 6.161 1.00 94.06 84 ALA A CA 1
ATOM 636 C C . ALA A 1 84 ? -1.895 2.705 5.689 1.00 94.06 84 ALA A C 1
ATOM 638 O O . ALA A 1 84 ? -1.886 1.766 6.486 1.00 94.06 84 ALA A O 1
ATOM 639 N N . ILE A 1 85 ? -2.077 2.558 4.380 1.00 94.19 85 ILE A N 1
ATOM 640 C CA . ILE A 1 85 ? -2.048 1.299 3.648 1.00 94.19 85 ILE A CA 1
ATOM 641 C C . ILE A 1 85 ? -0.939 1.417 2.608 1.00 94.19 85 ILE A C 1
ATOM 643 O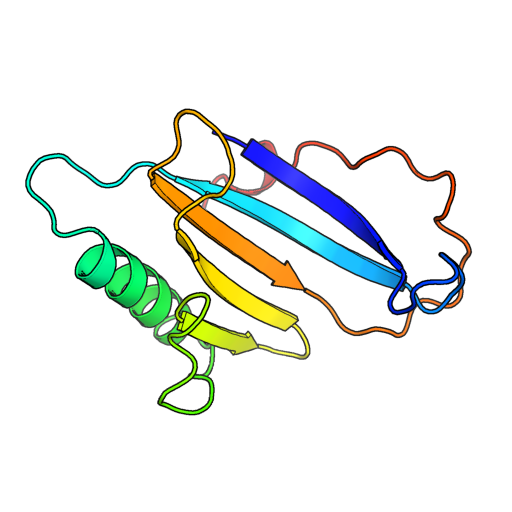 O . ILE A 1 85 ? -1.012 2.276 1.728 1.00 94.19 85 ILE A O 1
ATOM 647 N N . GLU A 1 86 ? 0.053 0.544 2.701 1.00 93.69 86 GLU A N 1
ATOM 648 C CA . GLU A 1 86 ? 1.044 0.343 1.650 1.00 93.69 86 GLU A CA 1
ATOM 649 C C . GLU A 1 86 ? 0.672 -0.911 0.861 1.00 93.69 86 GLU A C 1
ATOM 651 O O . GLU A 1 86 ? 0.564 -1.986 1.450 1.00 93.69 86 GLU A O 1
ATOM 656 N N . LEU A 1 87 ? 0.486 -0.790 -0.455 1.00 94.69 87 LEU A N 1
ATOM 657 C CA . LEU A 1 87 ? 0.363 -1.928 -1.363 1.00 94.69 87 LEU A CA 1
ATOM 658 C C . LEU A 1 87 ? 1.660 -2.098 -2.146 1.00 94.69 87 LEU A C 1
ATOM 660 O O . LEU A 1 87 ? 2.106 -1.168 -2.815 1.00 94.69 87 LEU A O 1
ATOM 664 N N . SER A 1 88 ? 2.211 -3.303 -2.126 1.00 94.94 88 SER A N 1
ATOM 665 C CA . SER A 1 88 ? 3.466 -3.651 -2.784 1.00 94.94 88 SER A CA 1
ATOM 666 C C . SER A 1 88 ? 3.238 -4.804 -3.753 1.00 94.94 88 SER A C 1
ATOM 668 O O . SER A 1 88 ? 2.850 -5.901 -3.348 1.00 94.94 88 SER A O 1
ATOM 670 N N . GLY A 1 89 ? 3.458 -4.552 -5.045 1.00 96.19 89 GLY A N 1
ATOM 671 C CA . GLY A 1 89 ? 3.408 -5.583 -6.079 1.00 96.19 89 GLY A CA 1
ATOM 672 C C . GLY A 1 89 ? 4.631 -6.506 -6.067 1.00 96.19 89 GLY A C 1
ATOM 673 O O . GLY A 1 89 ? 5.540 -6.380 -5.246 1.00 96.19 89 GLY A O 1
ATOM 674 N N . GLU A 1 90 ? 4.684 -7.424 -7.028 1.00 95.88 90 GLU A N 1
ATOM 675 C CA . GLU A 1 90 ? 5.815 -8.346 -7.164 1.00 95.88 90 GLU A CA 1
ATOM 676 C C . GLU A 1 90 ? 7.044 -7.675 -7.801 1.00 95.88 90 GLU A C 1
ATOM 678 O O . GLU A 1 90 ? 6.940 -6.925 -8.776 1.00 95.88 90 GLU A O 1
ATOM 683 N N . CYS A 1 91 ? 8.227 -8.043 -7.311 1.00 95.75 91 CYS A N 1
ATOM 684 C CA . CYS A 1 91 ? 9.531 -7.618 -7.819 1.00 95.75 91 CYS A CA 1
ATOM 685 C C . CYS A 1 91 ? 9.909 -8.339 -9.118 1.00 95.75 91 CYS A C 1
ATOM 687 O O . CYS A 1 91 ? 10.762 -9.225 -9.119 1.00 95.75 91 CYS A O 1
ATOM 689 N N . ARG A 1 92 ? 9.258 -7.985 -10.231 1.00 96.81 92 ARG A N 1
ATOM 690 C CA . ARG A 1 92 ? 9.486 -8.638 -11.536 1.00 96.81 92 ARG A CA 1
ATOM 691 C C . ARG A 1 92 ? 9.750 -7.683 -12.700 1.00 96.81 92 ARG A C 1
ATOM 693 O O . ARG A 1 92 ? 10.014 -8.147 -13.807 1.00 96.81 92 ARG A O 1
ATOM 700 N N . ASN A 1 93 ? 9.643 -6.370 -12.491 1.00 96.94 93 ASN A N 1
ATOM 701 C CA . ASN A 1 93 ? 9.842 -5.403 -13.565 1.00 96.94 93 ASN A CA 1
ATOM 702 C C . ASN A 1 93 ? 11.338 -5.105 -13.742 1.00 96.94 93 ASN A C 1
ATOM 704 O O . ASN A 1 93 ? 11.948 -4.474 -12.887 1.00 96.94 93 ASN A O 1
ATOM 708 N N . MET A 1 94 ? 11.921 -5.544 -14.858 1.00 97.62 94 MET A N 1
ATOM 709 C CA . MET A 1 94 ? 13.344 -5.342 -15.157 1.00 97.62 94 MET A CA 1
ATOM 710 C C . MET A 1 94 ? 13.662 -4.001 -15.840 1.00 97.62 94 MET A C 1
ATOM 712 O O . MET A 1 94 ? 14.830 -3.720 -16.108 1.00 97.62 94 MET A O 1
ATOM 716 N N . ASN A 1 95 ? 12.656 -3.168 -16.127 1.00 96.56 95 ASN A N 1
ATOM 717 C CA . ASN A 1 95 ? 12.878 -1.830 -16.667 1.00 96.56 95 ASN A CA 1
ATOM 718 C C . ASN A 1 95 ? 13.458 -0.909 -15.595 1.00 96.56 95 ASN A C 1
ATOM 720 O O . ASN A 1 95 ? 13.146 -1.026 -14.411 1.00 96.56 95 ASN A O 1
ATOM 724 N N . ASN A 1 96 ? 14.298 0.029 -16.024 1.00 94.50 96 ASN A N 1
ATOM 725 C CA . ASN A 1 96 ? 14.867 1.023 -15.131 1.00 94.50 96 ASN A CA 1
ATOM 726 C C . ASN A 1 96 ? 13.859 2.155 -14.893 1.00 94.50 96 ASN A C 1
ATOM 728 O O . ASN A 1 96 ? 13.574 2.918 -15.812 1.00 94.50 96 ASN A O 1
ATOM 732 N N . HIS A 1 97 ? 13.377 2.262 -13.656 1.00 94.62 97 HIS A N 1
ATOM 733 C CA . HIS A 1 97 ? 12.463 3.313 -13.201 1.00 94.62 97 HIS A CA 1
ATOM 734 C C . HIS A 1 97 ? 13.125 4.290 -12.217 1.00 94.62 97 HIS A C 1
ATOM 736 O O . HIS A 1 97 ? 12.448 5.070 -11.559 1.00 94.62 97 HIS A O 1
ATOM 742 N N . ARG A 1 98 ? 14.461 4.281 -12.102 1.00 91.25 98 ARG A N 1
ATOM 743 C CA . ARG A 1 98 ? 15.219 5.116 -11.151 1.00 91.25 98 ARG A CA 1
ATOM 744 C C . ARG A 1 98 ? 14.941 6.612 -11.287 1.00 91.25 98 ARG A C 1
ATOM 746 O O . ARG A 1 98 ? 15.115 7.356 -10.328 1.00 91.25 98 ARG A O 1
ATOM 753 N N . THR A 1 99 ? 14.588 7.042 -12.494 1.00 91.94 99 THR A N 1
ATOM 754 C CA . THR A 1 99 ? 14.307 8.440 -12.838 1.00 91.94 99 THR A CA 1
ATOM 755 C C . THR A 1 99 ? 12.832 8.703 -13.102 1.00 91.94 99 THR A C 1
ATOM 757 O O . THR A 1 99 ? 12.481 9.823 -13.476 1.00 91.94 99 THR A O 1
ATOM 760 N N . ASP A 1 100 ? 11.973 7.696 -12.945 1.00 90.19 100 ASP A N 1
ATOM 761 C CA . ASP A 1 100 ? 10.538 7.932 -12.940 1.00 90.19 100 ASP A CA 1
ATOM 762 C C . ASP A 1 100 ? 10.231 8.824 -11.732 1.00 90.19 100 ASP A C 1
ATOM 764 O O . ASP A 1 100 ? 10.908 8.745 -10.705 1.00 90.19 100 ASP A O 1
ATOM 768 N N . SER A 1 101 ? 9.279 9.749 -11.886 1.00 66.06 101 SER A N 1
ATOM 769 C CA . SER A 1 101 ? 8.965 10.734 -10.846 1.00 66.06 101 SER A CA 1
ATOM 770 C C . SER A 1 101 ? 8.728 10.060 -9.491 1.00 66.06 101 SER A C 1
ATOM 772 O O . SER A 1 101 ? 8.373 8.885 -9.437 1.00 66.06 101 SER A O 1
ATOM 774 N N . ASN A 1 102 ? 8.822 10.829 -8.400 1.00 73.19 102 ASN A N 1
ATOM 775 C CA . ASN A 1 102 ? 8.630 10.363 -7.011 1.00 73.19 102 ASN A CA 1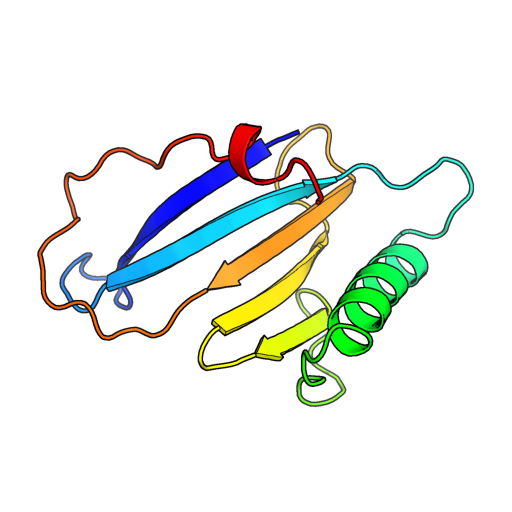
ATOM 776 C C . ASN A 1 102 ? 7.250 9.728 -6.700 1.00 73.19 102 ASN A C 1
ATOM 778 O O . ASN A 1 102 ? 6.994 9.399 -5.549 1.00 73.19 102 ASN A O 1
ATOM 782 N N . GLY A 1 103 ? 6.432 9.526 -7.734 1.00 83.56 103 GLY A N 1
ATOM 783 C CA . GLY A 1 103 ? 5.104 8.951 -7.797 1.00 83.56 103 GLY A CA 1
ATOM 784 C C . GLY A 1 103 ? 4.118 9.920 -8.454 1.00 83.56 103 GLY A C 1
ATOM 785 O O . GLY A 1 103 ? 4.470 11.036 -8.859 1.00 83.56 103 GLY A O 1
ATOM 786 N N . PHE A 1 104 ? 2.889 9.461 -8.670 1.00 90.44 104 PHE A N 1
ATOM 787 C CA . PHE A 1 104 ? 1.786 10.284 -9.154 1.00 90.44 104 PHE A CA 1
ATOM 788 C C . PHE A 1 104 ? 0.493 9.957 -8.412 1.00 90.44 104 PHE A C 1
ATOM 790 O O . PHE A 1 104 ? 0.218 8.815 -8.041 1.00 90.44 104 PHE A O 1
ATOM 797 N N . SER A 1 105 ? -0.327 10.987 -8.211 1.00 92.19 105 SER A N 1
ATOM 798 C CA . SER A 1 105 ? -1.598 10.859 -7.503 1.00 92.19 105 SER A CA 1
ATOM 799 C C . SER A 1 105 ? -2.549 9.909 -8.232 1.00 92.19 105 SER A C 1
ATOM 801 O O . SER A 1 105 ? -2.837 10.094 -9.414 1.00 92.19 105 SER A O 1
ATOM 803 N N . ILE A 1 106 ? -3.123 8.964 -7.488 1.00 92.56 106 ILE A N 1
ATOM 804 C CA . ILE A 1 106 ? -4.143 8.025 -7.981 1.00 92.56 106 ILE A CA 1
ATOM 805 C C . ILE A 1 106 ? -5.541 8.306 -7.417 1.00 92.56 106 ILE A C 1
ATOM 807 O O . ILE A 1 106 ? -6.442 7.487 -7.564 1.00 92.56 106 ILE A O 1
ATOM 811 N N . LYS A 1 107 ? -5.756 9.463 -6.778 1.00 90.12 107 LYS A N 1
ATOM 812 C CA . LYS A 1 107 ? -7.032 9.820 -6.121 1.00 90.12 107 LYS A CA 1
ATOM 813 C C . LYS A 1 107 ? -8.265 9.606 -6.998 1.00 90.12 107 LYS A C 1
ATOM 815 O O . LYS A 1 107 ? -9.285 9.124 -6.515 1.00 90.12 107 LYS A O 1
ATOM 820 N N . ASP A 1 108 ? -8.170 9.929 -8.285 1.00 90.06 108 ASP A N 1
ATOM 821 C CA . ASP A 1 108 ? -9.295 9.793 -9.213 1.00 90.06 108 ASP A CA 1
ATOM 822 C C . ASP A 1 108 ? -9.623 8.338 -9.574 1.00 90.06 108 ASP A C 1
ATOM 824 O O . ASP A 1 108 ? -10.730 8.065 -10.029 1.00 90.06 108 ASP A O 1
ATOM 828 N N . GLN A 1 109 ? -8.707 7.402 -9.310 1.00 86.75 109 GLN A N 1
ATOM 829 C CA . GLN A 1 109 ? -8.902 5.963 -9.516 1.00 86.75 109 GLN A CA 1
ATOM 830 C C . GLN A 1 109 ? -9.509 5.260 -8.293 1.00 86.75 109 GLN A C 1
ATOM 832 O O . GLN A 1 109 ? -9.891 4.099 -8.382 1.00 86.75 109 GLN A O 1
ATOM 837 N N . LEU A 1 110 ? -9.621 5.951 -7.154 1.00 81.00 110 LEU A N 1
ATOM 838 C CA . LEU A 1 110 ? -10.188 5.409 -5.912 1.00 81.00 110 LEU A CA 1
ATOM 839 C C . LEU A 1 110 ? -11.679 5.722 -5.746 1.00 81.00 110 LEU A C 1
ATOM 841 O O . LEU A 1 110 ? -12.269 5.453 -4.700 1.00 81.00 110 LEU A O 1
ATOM 845 N N . ARG A 1 111 ? -12.304 6.313 -6.767 1.00 74.56 111 ARG A N 1
ATOM 846 C CA . ARG A 1 111 ? -13.749 6.535 -6.789 1.00 74.56 111 ARG A CA 1
ATOM 847 C C . ARG A 1 111 ? -14.413 5.177 -7.023 1.00 74.56 111 ARG A C 1
ATOM 849 O O . ARG A 1 111 ? -14.288 4.621 -8.109 1.00 74.56 111 ARG A O 1
ATOM 856 N N . GLY A 1 112 ? -15.036 4.630 -5.979 1.00 59.84 112 GLY A N 1
ATOM 857 C CA . GLY A 1 112 ? -15.692 3.322 -6.029 1.00 59.84 112 GLY A CA 1
ATOM 858 C C . GLY A 1 112 ? -16.727 3.231 -7.155 1.00 59.84 112 GLY A C 1
ATOM 859 O O . GLY A 1 112 ? -17.382 4.226 -7.475 1.00 59.84 112 GLY A O 1
ATOM 860 N N . GLN A 1 113 ? -16.836 2.038 -7.747 1.00 40.59 113 GLN A N 1
ATOM 861 C CA . GLN A 1 113 ? -18.008 1.628 -8.525 1.00 40.59 113 GLN A CA 1
ATOM 862 C C . GLN A 1 113 ? -19.132 1.195 -7.588 1.00 40.59 113 GLN A C 1
ATOM 864 O O . GLN A 1 113 ? -18.809 0.593 -6.538 1.00 40.59 113 GLN A O 1
#

Foldseek 3Di:
DAWWKDWDAPDPVLAALIWIKIKDFAADDPPDDLQVVQVVVVVVVVVVVWAFDDPPPPPQAGWIDDDQKIWGKAQDPDPPTGIMIMIIHDRDHRDRCSPPPPTDHPVVVPPDD

Nearest PDB structures (foldseek):
  2f7l-assembly1_A  TM=6.814E-01  e=2.501E-01  Sulfurisphaera tokodaii
  8glv-assembly1_BR  TM=4.084E-01  e=4.841E+00  Chlamydomonas reinhardtii
  1bib-assembly1_A  TM=2.863E-01  e=2.093E+00  Escherichia coli
  6x5c-assembly1_D  TM=2.508E-01  e=2.475E+00  Human immunodeficiency virus 1
  8fvh-assembly1_b  TM=1.943E-01  e=1.496E+00  Pseudomonas phage vB_PaeM_E217

Organism: NCBI:txid2341080

Sequence (113 aa):
MFQEFSWESCNDQGDPPYRGRVDMTFIVPLGIDHSSYFEQVAATMVAHCWSSGPPGQHVFGTVIHKDGVMATIGVSPFLGADGAIELSGECRNMNNHRTDSNGFSIKDQLRGQ

InterPro domains:
  IPR059940 Putative lipoprotein LppJ [PF27220] (4-108)

Radius of gyration: 14.81 Å; Cα contacts (8 Å, |Δi|>4): 216; chains: 1; bounding box: 39×30×36 Å

Solvent-accessible surface area (backbone atoms only —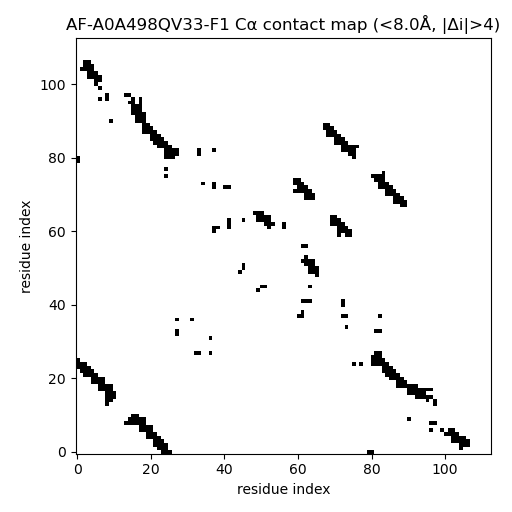 not comparable to full-atom values): 6432 Å² total; per-residue (Å²): 122,50,41,33,40,32,70,40,50,72,46,94,84,53,46,60,34,21,18,53,33,35,44,37,43,42,74,70,62,88,94,56,59,63,68,63,50,42,52,49,53,53,51,51,44,34,76,70,73,31,42,79,44,77,86,83,53,59,91,76,24,50,46,32,36,45,98,67,29,40,36,39,29,26,74,32,94,52,89,88,35,53,26,28,39,42,37,38,43,55,69,70,39,71,62,85,53,75,81,54,64,101,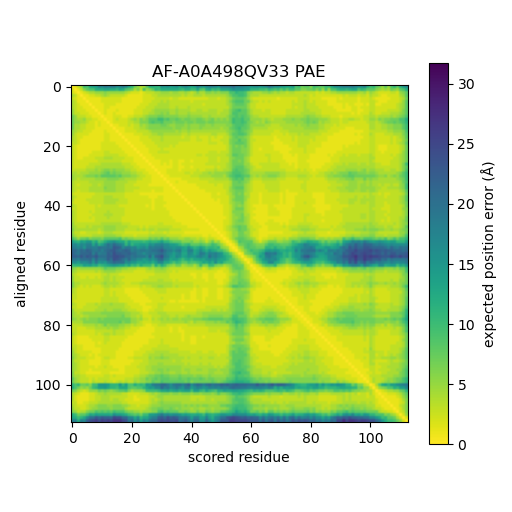42,47,77,43,64,84,77,69,63,79,132

Secondary structure (DSSP, 8-state):
--EEEEEEESSTTS-SPEEEEEEEEE-PPTTS-HHHHHHHHHHHHHHTT-EE--TT--SS-EEEEETTEEEEEEE-SSTT-SEEEEEE--S-B-S--TTS-S-EE-GGG----

pLDDT: mean 88.9, std 12.11, range [40.59, 97.62]

Mean predicted aligned error: 4.87 Å